Protein AF-W9HM83-F1 (afdb_monomer_lite)

Secondary structure (DSSP, 8-state):
----BSEEEEEEE-S-EEE-SS-SPPPPHHHHHTTTS--TT--TTEEES-EEEEEE-BTTB--BPP---SS-EEEE--SS-EEEEEE-TTS-EEEEEESS-GGGT-BSEEEE-TT-

Foldseek 3Di:
DQKDWFDKDWDDFAPDKDFAPDPQDDDPPVVQVSVVHDDPPDHSGMGTPDIDMDTGADPVGNDIDDDFAQAKDKDADPDDKDKDWDQAPVRDIDIAMADDPVVVPHHRMDIDGGRD

Radius of gyration: 15.54 Å; chains: 1; bounding box: 41×29×33 Å

Sequence (116 aa):
MAMKGGYFKETDVSVTSVSSPYPPETLSEETLCLTDGLRSDLGPLFRRLSTTIYYYLTPNRPQCYFHRTRSRIIHSLHLGRGRYVLISPDGYVETYVVGRNLEMGERLQWVIEGGV

Organism: NCBI:txid660029

InterPro domains:
  IPR009327 Cupin domain of unknown function DUF985 [PF06172] (3-116)
  IPR011051 RmlC-like cupin domain superfamily [SSF51182] (4-116)
  IPR014710 RmlC-like jelly roll fold [G3DSA:2.60.120.10] (2-116)
  IPR039935 Uncharacterized protein YML079W-like [PTHR33387] (4-116)

pLDDT: mean 88.7, std 12.03, range [51.84, 98.5]

Structure (mmCIF, N/CA/C/O backbone):
data_AF-W9HM83-F1
#
_entry.id   AF-W9HM83-F1
#
loop_
_atom_site.group_PDB
_atom_site.id
_atom_site.type_symbol
_atom_site.label_atom_id
_atom_site.label_alt_id
_atom_site.label_comp_id
_atom_site.label_asym_id
_atom_site.label_entity_id
_atom_site.label_seq_id
_atom_site.pdbx_PDB_ins_code
_atom_site.Cartn_x
_atom_site.Cartn_y
_atom_site.Cartn_z
_atom_site.occupancy
_atom_site.B_iso_or_equiv
_atom_site.auth_seq_id
_atom_site.auth_comp_id
_atom_site.auth_asym_id
_atom_site.auth_atom_id
_atom_site.pdbx_PDB_model_num
ATOM 1 N N . MET A 1 1 ? 7.734 -6.048 -3.941 1.00 51.84 1 MET A N 1
ATOM 2 C CA . MET A 1 1 ? 7.239 -5.378 -2.718 1.00 51.84 1 MET A CA 1
ATOM 3 C C . MET A 1 1 ? 7.359 -6.382 -1.585 1.00 51.84 1 MET A C 1
ATOM 5 O O . MET A 1 1 ? 6.855 -7.483 -1.751 1.00 51.84 1 MET A O 1
ATOM 9 N N . ALA A 1 2 ? 8.074 -6.062 -0.506 1.00 54.44 2 ALA A N 1
ATOM 10 C CA . ALA A 1 2 ? 8.163 -6.942 0.659 1.00 54.44 2 ALA A CA 1
ATOM 11 C C . ALA A 1 2 ? 7.006 -6.599 1.605 1.00 54.44 2 ALA A C 1
ATOM 13 O O . ALA A 1 2 ? 7.008 -5.518 2.189 1.00 54.44 2 ALA A O 1
ATOM 14 N N . MET A 1 3 ? 6.012 -7.475 1.734 1.00 64.50 3 MET A N 1
ATOM 15 C CA . MET A 1 3 ? 4.971 -7.338 2.757 1.00 64.50 3 MET A CA 1
ATOM 16 C C . MET A 1 3 ? 5.184 -8.411 3.811 1.00 64.50 3 MET A C 1
ATOM 18 O O . MET A 1 3 ? 5.268 -9.594 3.491 1.00 64.50 3 MET A O 1
ATOM 22 N N . LYS A 1 4 ? 5.265 -7.994 5.073 1.00 71.25 4 LYS A N 1
ATOM 23 C CA . LYS A 1 4 ? 5.356 -8.906 6.212 1.00 71.25 4 LYS A CA 1
ATOM 24 C C . LYS A 1 4 ? 4.023 -8.919 6.942 1.00 71.25 4 LYS A C 1
ATOM 26 O O . LYS A 1 4 ? 3.603 -7.893 7.471 1.00 71.25 4 LYS A O 1
ATOM 31 N N . GLY A 1 5 ? 3.399 -10.088 7.013 1.00 83.06 5 GLY A N 1
ATOM 32 C CA . GLY A 1 5 ? 2.077 -10.261 7.614 1.00 83.06 5 GLY A CA 1
ATOM 33 C C . GLY A 1 5 ? 0.953 -10.295 6.578 1.00 83.06 5 GLY A C 1
ATOM 34 O O . GLY A 1 5 ? 1.156 -9.997 5.403 1.00 83.06 5 GLY A O 1
ATOM 35 N N . GLY A 1 6 ? -0.226 -10.731 7.020 1.00 91.25 6 GLY A N 1
ATOM 36 C CA . GLY A 1 6 ? -1.375 -10.958 6.143 1.00 91.25 6 GLY A CA 1
ATOM 37 C C . GLY A 1 6 ? -1.174 -12.055 5.091 1.00 91.25 6 GLY A C 1
ATOM 38 O O . GLY A 1 6 ? -0.341 -12.957 5.230 1.00 91.25 6 GLY A O 1
ATOM 39 N N . TYR A 1 7 ? -1.995 -11.967 4.049 1.00 93.00 7 TYR A N 1
ATOM 40 C CA . TYR A 1 7 ? -1.921 -12.734 2.811 1.00 93.00 7 TYR A CA 1
ATOM 41 C C . TYR A 1 7 ? -1.905 -11.757 1.640 1.00 93.00 7 TYR A C 1
ATOM 43 O O . TYR A 1 7 ? -2.580 -10.727 1.685 1.00 93.00 7 TYR A O 1
ATOM 51 N N . PHE A 1 8 ? -1.178 -12.081 0.576 1.00 94.00 8 PHE A N 1
ATOM 52 C CA . PHE A 1 8 ? -1.168 -11.258 -0.625 1.00 94.00 8 PHE A CA 1
ATOM 53 C C . PHE A 1 8 ? -1.022 -12.100 -1.885 1.00 94.00 8 PHE A C 1
ATOM 55 O O . PHE A 1 8 ? -0.582 -13.248 -1.832 1.00 94.00 8 PHE A O 1
ATOM 62 N N . LYS A 1 9 ? -1.392 -11.514 -3.022 1.00 94.25 9 LYS A N 1
ATOM 63 C CA . LYS A 1 9 ? -1.173 -12.098 -4.344 1.00 94.25 9 LYS A CA 1
ATOM 64 C C . LYS A 1 9 ? -0.954 -10.991 -5.366 1.00 94.25 9 LYS A C 1
ATOM 66 O O . LYS A 1 9 ? -1.793 -10.103 -5.468 1.00 94.25 9 LYS A O 1
ATOM 71 N N . GLU A 1 10 ? 0.139 -11.062 -6.119 1.00 94.25 10 GLU A N 1
ATOM 72 C CA . GLU A 1 10 ? 0.352 -10.234 -7.313 1.00 94.25 10 GLU A CA 1
ATOM 73 C C . GLU A 1 10 ? -0.660 -10.626 -8.391 1.00 94.25 10 GLU A C 1
ATOM 75 O O . GLU A 1 10 ? -0.833 -11.808 -8.699 1.00 94.25 10 GLU A O 1
ATOM 80 N N . THR A 1 11 ? -1.386 -9.635 -8.898 1.00 96.62 11 THR A N 1
ATOM 81 C CA . THR A 1 11 ? -2.453 -9.818 -9.888 1.00 96.62 11 THR A CA 1
ATOM 82 C C . THR A 1 11 ? -2.084 -9.251 -11.247 1.00 96.62 11 THR A C 1
ATOM 84 O O . THR A 1 11 ? -2.583 -9.749 -12.250 1.00 96.62 11 THR A O 1
ATOM 87 N N . ASP A 1 12 ? -1.217 -8.240 -11.278 1.00 96.62 12 ASP A N 1
ATOM 88 C CA . ASP A 1 12 ? -0.729 -7.625 -12.505 1.00 96.62 12 ASP A CA 1
ATOM 89 C C . ASP A 1 12 ? 0.694 -7.089 -12.324 1.00 96.62 12 ASP A C 1
ATOM 91 O O . ASP A 1 12 ? 1.047 -6.536 -11.276 1.00 96.62 12 ASP A O 1
ATOM 95 N N . VAL A 1 13 ? 1.485 -7.221 -13.385 1.00 94.31 13 VAL A N 1
ATOM 96 C CA . VAL A 1 13 ? 2.781 -6.571 -13.552 1.00 94.31 13 VAL A CA 1
ATOM 97 C C . VAL A 1 13 ? 2.799 -5.975 -14.944 1.00 94.31 13 VAL A C 1
ATOM 99 O O . VAL A 1 13 ? 2.721 -6.705 -15.933 1.00 94.31 13 VAL A O 1
ATOM 102 N N . SER A 1 14 ? 2.960 -4.657 -15.029 1.00 95.12 14 SER A N 1
ATOM 103 C CA . SER A 1 14 ? 3.023 -3.990 -16.322 1.00 95.12 14 SER A CA 1
ATOM 104 C C . SER A 1 14 ? 4.165 -4.553 -17.165 1.00 95.12 14 SER A C 1
ATOM 106 O O . SER A 1 14 ? 5.306 -4.656 -16.709 1.00 95.12 14 SER A O 1
ATOM 108 N N . VAL A 1 15 ? 3.879 -4.866 -18.429 1.00 93.94 15 VAL A N 1
ATOM 109 C CA . VAL A 1 15 ? 4.913 -5.255 -19.398 1.00 93.94 15 VAL A CA 1
ATOM 110 C C . VAL A 1 15 ? 5.851 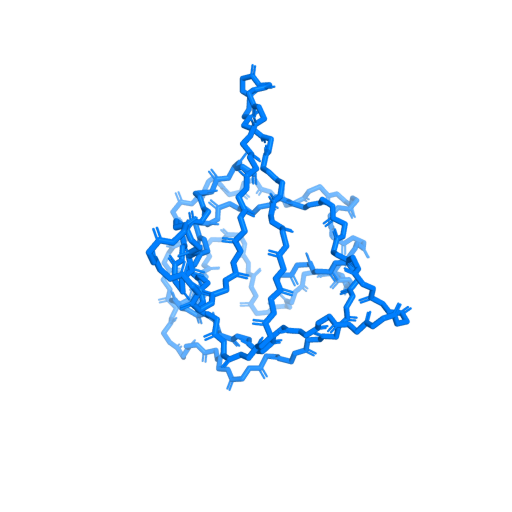-4.090 -19.727 1.00 93.94 15 VAL A C 1
ATOM 112 O O . VAL A 1 15 ? 7.005 -4.318 -20.090 1.00 93.94 15 VAL A O 1
ATOM 115 N N . THR A 1 16 ? 5.393 -2.849 -19.537 1.00 94.69 16 THR A N 1
ATOM 116 C CA . THR A 1 16 ? 6.181 -1.638 -19.766 1.00 94.69 16 THR A CA 1
ATOM 117 C C . THR A 1 16 ? 7.241 -1.480 -18.684 1.00 94.69 16 THR A C 1
ATOM 119 O O . THR A 1 16 ? 6.942 -1.443 -17.487 1.00 94.69 16 THR A O 1
ATOM 122 N N . SER A 1 17 ? 8.491 -1.344 -19.120 1.00 91.44 17 SER A N 1
ATOM 123 C CA . SER A 1 17 ? 9.619 -0.986 -18.266 1.00 91.44 17 SER A CA 1
ATOM 124 C C . SER A 1 17 ? 9.955 0.490 -18.443 1.00 91.44 17 SER A C 1
ATOM 126 O O . SER A 1 17 ? 9.957 1.002 -19.561 1.00 91.44 17 SER A O 1
ATOM 128 N N . VAL A 1 18 ? 10.251 1.167 -17.340 1.00 92.44 18 VAL A N 1
ATOM 129 C CA . VAL A 1 18 ? 10.667 2.570 -17.296 1.00 92.44 18 VAL A CA 1
ATOM 130 C C . VAL A 1 18 ? 12.000 2.692 -16.573 1.00 92.44 18 VAL A C 1
ATOM 132 O O . VAL A 1 18 ? 12.335 1.864 -15.720 1.00 92.44 18 VAL A O 1
ATOM 135 N N . SER A 1 19 ? 12.763 3.735 -16.892 1.00 92.00 19 SER A N 1
ATOM 136 C CA . SER A 1 19 ? 13.951 4.089 -16.115 1.00 92.00 19 SER A CA 1
ATOM 137 C C . SER A 1 19 ? 13.558 4.347 -14.660 1.00 92.00 19 SER A C 1
ATOM 139 O O . SER A 1 19 ? 12.564 5.022 -14.384 1.00 92.00 19 SER A O 1
ATOM 141 N N . SER A 1 20 ? 14.321 3.793 -13.721 1.00 89.62 20 SER A N 1
ATOM 142 C CA . SER A 1 20 ? 14.091 4.003 -12.293 1.00 89.62 20 SER A CA 1
ATOM 143 C C . SER A 1 20 ? 14.289 5.488 -11.961 1.00 89.62 20 SER A C 1
ATOM 145 O O . SER A 1 20 ? 15.366 6.016 -12.231 1.00 89.62 20 SER A O 1
ATOM 147 N N . PRO A 1 21 ? 13.309 6.160 -11.328 1.00 89.50 21 PRO A N 1
ATOM 148 C CA . PRO A 1 21 ? 13.466 7.549 -10.894 1.00 89.50 21 PRO A CA 1
ATOM 149 C C . PRO A 1 21 ? 14.287 7.683 -9.598 1.00 89.50 21 PRO A C 1
ATOM 151 O O . PRO A 1 21 ? 14.508 8.791 -9.121 1.00 89.50 21 PRO A O 1
ATOM 154 N N . TYR A 1 22 ? 14.707 6.568 -8.992 1.00 86.69 22 TYR A N 1
ATOM 155 C CA . TYR A 1 22 ? 15.454 6.545 -7.731 1.00 86.69 22 TYR A CA 1
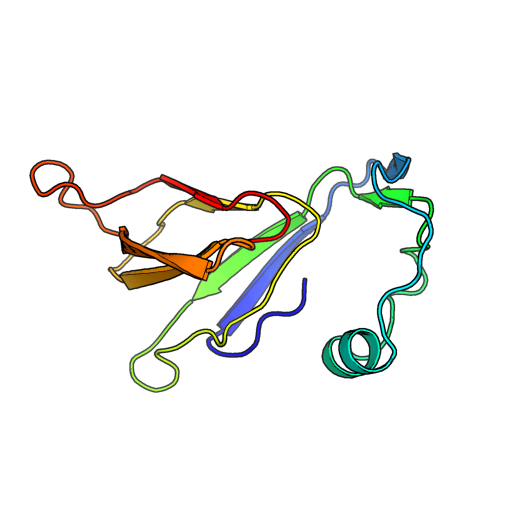ATOM 156 C C . TYR A 1 22 ? 16.956 6.374 -7.963 1.00 86.69 22 TYR A C 1
ATOM 158 O O . TYR A 1 22 ? 17.326 5.754 -8.964 1.00 86.69 22 TYR A O 1
ATOM 166 N N . PRO A 1 23 ? 17.805 6.798 -7.003 1.00 84.25 23 PRO A N 1
ATOM 167 C CA . PRO A 1 23 ? 19.238 6.541 -7.048 1.00 84.25 23 PRO A CA 1
ATOM 168 C C . PRO A 1 23 ? 19.550 5.060 -7.318 1.00 84.25 23 PRO A C 1
ATOM 170 O O . PRO A 1 23 ? 18.829 4.181 -6.817 1.00 84.25 23 PRO A O 1
ATOM 173 N N . PRO A 1 24 ? 20.628 4.768 -8.070 1.00 76.62 24 PRO A N 1
ATOM 174 C CA . PRO A 1 24 ? 21.024 3.404 -8.423 1.00 76.62 24 PRO A CA 1
ATOM 175 C C . PRO A 1 24 ? 21.534 2.595 -7.221 1.00 76.62 24 PRO A C 1
ATOM 177 O O . PRO A 1 24 ? 21.859 1.421 -7.374 1.00 76.62 24 PRO A O 1
ATOM 180 N N . GLU A 1 25 ? 21.583 3.208 -6.036 1.00 74.56 25 GLU A N 1
ATOM 181 C CA . GLU A 1 25 ? 21.865 2.558 -4.763 1.00 74.56 25 GLU A CA 1
ATOM 182 C C . GLU A 1 25 ? 21.035 1.285 -4.613 1.00 74.56 25 GLU A C 1
ATOM 184 O O . GLU A 1 25 ? 19.791 1.301 -4.649 1.00 74.56 25 GLU A O 1
ATOM 189 N N . THR A 1 26 ? 21.751 0.181 -4.434 1.00 67.81 26 THR A N 1
ATOM 190 C CA . THR A 1 26 ? 21.176 -1.130 -4.181 1.00 67.81 26 THR A CA 1
ATOM 191 C C . THR A 1 26 ? 20.389 -1.120 -2.874 1.00 67.81 26 THR A C 1
ATOM 193 O O . THR A 1 26 ? 20.597 -0.295 -1.982 1.00 67.81 26 THR A O 1
ATOM 196 N N . LEU A 1 27 ? 19.418 -2.024 -2.774 1.00 70.06 27 LEU A N 1
ATOM 197 C CA . LEU A 1 27 ? 18.754 -2.280 -1.500 1.00 70.06 27 LEU A CA 1
ATOM 198 C C . LEU A 1 27 ? 19.785 -2.835 -0.506 1.00 70.06 27 LEU A C 1
ATOM 200 O O . LEU A 1 27 ? 20.727 -3.510 -0.925 1.00 70.06 27 LEU A O 1
ATOM 204 N N . SER A 1 28 ? 19.608 -2.561 0.791 1.00 72.50 28 SER A N 1
ATOM 205 C CA . SER A 1 28 ? 20.465 -3.161 1.820 1.00 72.50 28 SER A CA 1
ATOM 206 C C . SER A 1 28 ? 20.382 -4.688 1.756 1.00 72.50 28 SER A C 1
ATOM 208 O O . SER A 1 28 ? 19.347 -5.236 1.362 1.00 72.50 28 SER A O 1
ATOM 210 N N . GLU A 1 29 ? 21.441 -5.385 2.172 1.00 72.81 29 GLU A N 1
ATOM 211 C CA . GLU A 1 29 ? 21.447 -6.856 2.235 1.00 72.81 29 GLU A CA 1
ATOM 212 C C . GLU A 1 29 ? 20.282 -7.396 3.068 1.00 72.81 29 GLU A C 1
ATOM 214 O O . GLU A 1 29 ? 19.629 -8.363 2.683 1.00 72.81 29 GLU A O 1
ATOM 219 N N . GLU A 1 30 ? 19.945 -6.707 4.158 1.00 71.25 30 GLU A N 1
ATOM 220 C CA . GLU A 1 30 ? 18.781 -7.015 4.988 1.00 71.25 30 GLU A CA 1
ATOM 221 C C . GLU A 1 30 ? 17.494 -6.965 4.166 1.00 71.25 30 GLU A C 1
ATOM 223 O O . GLU A 1 30 ? 16.687 -7.884 4.223 1.00 71.25 30 GLU A O 1
ATOM 228 N N . THR A 1 31 ? 17.309 -5.927 3.347 1.00 69.06 31 THR A N 1
ATOM 229 C CA . THR A 1 31 ? 16.118 -5.801 2.499 1.00 69.06 31 THR A CA 1
ATOM 230 C C . THR A 1 31 ? 16.063 -6.908 1.447 1.00 69.06 31 THR A C 1
ATOM 232 O O . THR A 1 31 ? 14.988 -7.448 1.201 1.00 69.06 31 THR A O 1
ATOM 235 N N . LEU A 1 32 ? 17.206 -7.262 0.851 1.00 71.12 32 LEU A N 1
ATOM 236 C CA . LEU A 1 32 ? 17.302 -8.338 -0.139 1.00 71.12 32 LEU A CA 1
ATOM 237 C C . LEU A 1 32 ? 16.980 -9.705 0.473 1.00 71.12 32 LEU A C 1
ATOM 239 O O . LEU A 1 32 ? 16.273 -10.500 -0.140 1.00 71.12 32 LEU A O 1
ATOM 243 N N . CYS A 1 33 ? 17.443 -9.962 1.696 1.00 69.00 33 CYS A N 1
ATOM 244 C CA . CYS A 1 33 ? 17.137 -11.184 2.438 1.00 69.00 33 CYS A CA 1
ATOM 245 C C . CYS A 1 33 ? 15.629 -11.312 2.721 1.00 69.00 33 CYS A C 1
ATOM 247 O O . CYS A 1 33 ? 15.062 -12.395 2.639 1.00 69.00 33 CYS A O 1
ATOM 249 N N . LEU A 1 34 ? 14.945 -10.191 2.975 1.00 66.38 34 LEU A N 1
ATOM 250 C CA . LEU A 1 34 ? 13.498 -10.170 3.216 1.00 66.38 34 LEU A CA 1
ATOM 251 C C . LEU A 1 34 ? 12.638 -10.365 1.960 1.00 66.38 34 LEU A C 1
ATOM 253 O O . LEU A 1 34 ? 11.424 -10.527 2.094 1.00 66.38 34 LEU A O 1
ATOM 257 N N . THR A 1 35 ? 13.228 -10.305 0.766 1.00 63.50 35 THR A N 1
ATOM 258 C CA . THR A 1 35 ? 12.521 -10.488 -0.511 1.00 63.50 35 THR A CA 1
ATOM 259 C C . THR A 1 35 ? 12.900 -11.772 -1.239 1.00 63.50 35 THR A C 1
ATOM 261 O O . THR A 1 35 ? 12.547 -11.897 -2.408 1.00 63.50 35 THR A O 1
ATOM 264 N N . ASP A 1 36 ? 13.614 -12.695 -0.582 1.00 64.38 36 ASP A N 1
ATOM 265 C CA . ASP A 1 36 ? 14.223 -13.873 -1.218 1.00 64.38 36 ASP A CA 1
ATOM 266 C C . ASP A 1 36 ? 15.118 -13.488 -2.415 1.00 64.38 36 ASP A C 1
ATOM 268 O O . ASP A 1 36 ? 15.146 -14.138 -3.460 1.00 64.38 36 ASP A O 1
ATOM 272 N N . GLY A 1 37 ? 15.860 -12.387 -2.256 1.00 64.38 37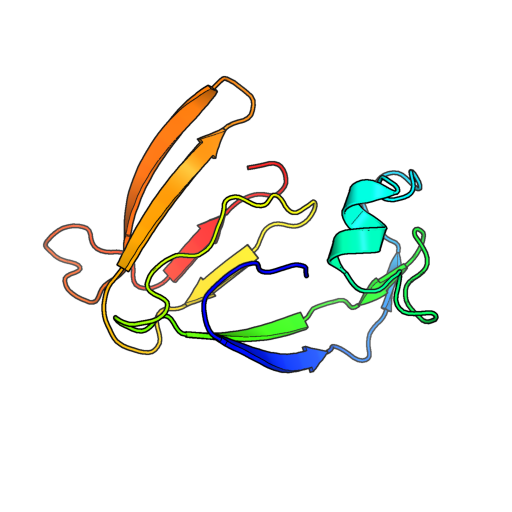 GLY A N 1
ATOM 273 C CA . GLY A 1 37 ? 16.722 -11.805 -3.279 1.00 64.38 37 GLY A CA 1
ATOM 274 C C . GLY A 1 37 ? 16.020 -10.785 -4.178 1.00 64.38 37 GLY A C 1
ATOM 275 O O . GLY A 1 37 ? 14.837 -10.467 -4.037 1.00 64.38 37 GLY A O 1
ATOM 276 N N . LEU A 1 38 ? 16.790 -10.207 -5.102 1.00 65.12 38 L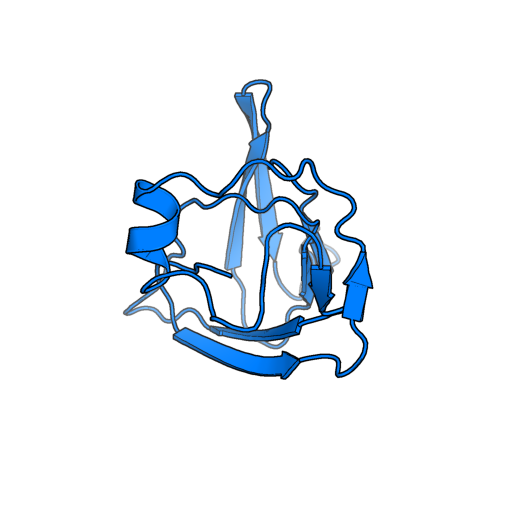EU A N 1
ATOM 277 C CA . LEU A 1 38 ? 16.255 -9.354 -6.160 1.00 65.12 38 LEU A CA 1
ATO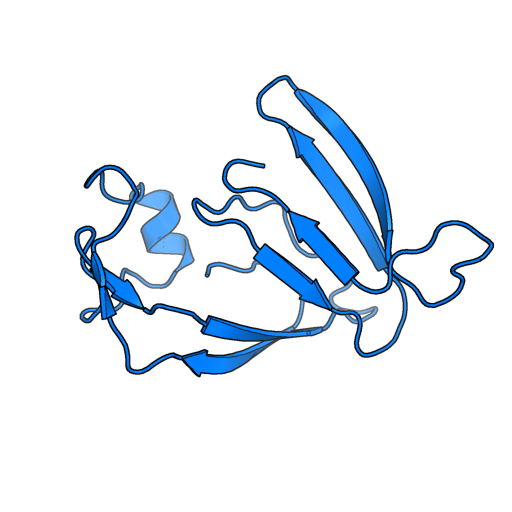M 278 C C . LEU A 1 38 ? 15.753 -10.259 -7.288 1.00 65.12 38 LEU A C 1
ATOM 280 O O . LEU A 1 38 ? 16.469 -11.173 -7.702 1.00 65.12 38 LEU A O 1
ATOM 284 N N . ARG A 1 39 ? 14.557 -9.998 -7.832 1.00 65.50 39 ARG A N 1
ATOM 285 C CA . ARG A 1 39 ? 14.159 -10.662 -9.080 1.00 65.50 39 ARG A CA 1
ATOM 286 C C . ARG A 1 39 ? 15.209 -10.339 -10.142 1.00 65.50 39 ARG A C 1
ATOM 288 O O . ARG A 1 39 ? 15.565 -9.173 -10.318 1.00 65.50 39 ARG A O 1
ATOM 295 N N . SER A 1 40 ? 15.692 -11.361 -10.841 1.00 62.28 40 SER A N 1
ATOM 296 C CA . SER A 1 40 ? 16.763 -11.229 -11.837 1.00 62.28 40 SER A CA 1
ATOM 297 C C . SER A 1 40 ? 16.417 -10.258 -12.972 1.00 62.28 40 SER A C 1
ATOM 299 O O . SER A 1 40 ? 17.318 -9.697 -13.588 1.00 62.28 40 SER A O 1
ATOM 301 N N . ASP A 1 41 ? 15.125 -10.013 -13.218 1.00 63.16 41 ASP A N 1
ATOM 302 C CA . ASP A 1 41 ? 14.619 -9.075 -14.222 1.00 63.16 41 ASP A CA 1
ATOM 303 C C . ASP A 1 41 ? 14.486 -7.619 -13.733 1.00 63.16 41 ASP A C 1
ATOM 305 O O . ASP A 1 41 ? 14.090 -6.750 -14.509 1.00 63.16 41 ASP A O 1
ATOM 309 N N . LEU A 1 42 ? 14.811 -7.325 -12.469 1.00 65.25 42 LEU A N 1
ATOM 310 C CA . LEU A 1 42 ? 14.625 -6.009 -11.851 1.00 65.25 42 LEU A CA 1
ATOM 311 C C . LEU A 1 42 ? 15.951 -5.441 -11.339 1.00 65.25 42 LEU A C 1
ATOM 313 O O . LEU A 1 42 ? 16.204 -5.411 -10.139 1.00 65.25 42 LEU A O 1
ATOM 317 N N . GLY A 1 43 ? 16.798 -4.957 -12.249 1.00 67.56 43 GLY A N 1
ATOM 318 C CA . GLY A 1 43 ? 17.998 -4.195 -11.884 1.00 67.56 43 GLY A CA 1
ATOM 319 C C . GLY A 1 43 ? 17.671 -2.818 -11.273 1.00 67.56 43 GLY A C 1
ATOM 320 O O . GLY A 1 43 ? 16.570 -2.303 -11.457 1.00 67.56 43 GLY A O 1
ATOM 321 N N . PRO A 1 44 ? 18.619 -2.155 -10.582 1.00 77.19 44 PRO A N 1
ATOM 322 C CA . PRO A 1 44 ? 18.373 -0.858 -9.935 1.00 77.19 44 PRO A CA 1
ATOM 323 C C . PRO A 1 44 ? 18.034 0.271 -10.925 1.00 77.19 44 PRO A C 1
ATOM 325 O O . PRO A 1 44 ? 17.449 1.279 -10.529 1.00 77.19 44 PRO A O 1
ATOM 328 N N . LEU A 1 45 ? 18.378 0.092 -12.204 1.00 84.19 45 LEU A N 1
ATOM 329 C CA . LEU A 1 45 ? 18.230 1.086 -13.268 1.00 84.19 45 LEU A CA 1
ATOM 330 C C . LEU A 1 45 ? 16.841 1.108 -13.914 1.00 84.19 45 LEU A C 1
ATOM 332 O O . LEU A 1 45 ? 16.462 2.130 -14.478 1.00 84.19 45 LEU A O 1
ATOM 336 N N . PHE A 1 46 ? 16.074 0.020 -13.827 1.00 86.38 46 PHE A N 1
ATOM 337 C CA . PHE A 1 46 ? 14.780 -0.106 -14.498 1.00 86.38 46 PHE A CA 1
ATOM 338 C C . PHE A 1 46 ? 13.721 -0.664 -13.559 1.00 86.38 46 PHE A C 1
ATOM 340 O O . PHE A 1 46 ? 14.007 -1.464 -12.670 1.00 86.38 46 PHE A O 1
ATOM 347 N N . ARG A 1 47 ? 12.471 -0.247 -13.754 1.00 88.12 47 ARG A N 1
ATOM 348 C CA . ARG A 1 47 ? 11.322 -0.767 -13.008 1.00 88.12 47 ARG A CA 1
ATOM 349 C C . ARG A 1 47 ? 10.143 -0.980 -13.932 1.00 88.12 47 ARG A C 1
ATOM 351 O O . ARG A 1 47 ? 9.998 -0.305 -14.945 1.00 88.12 47 ARG A O 1
ATOM 358 N N . ARG A 1 48 ? 9.266 -1.897 -13.540 1.00 91.81 48 ARG A N 1
ATOM 359 C CA . ARG A 1 48 ? 7.945 -2.022 -14.158 1.00 91.81 48 ARG A CA 1
ATOM 360 C C . ARG A 1 48 ? 7.150 -0.751 -13.883 1.00 91.81 48 ARG A C 1
ATOM 362 O O . ARG A 1 48 ? 7.246 -0.201 -12.786 1.00 91.81 48 ARG A O 1
ATOM 369 N N . LEU A 1 49 ? 6.378 -0.306 -14.872 1.00 93.94 49 LEU A N 1
ATOM 370 C CA . LEU A 1 49 ? 5.565 0.907 -14.769 1.00 93.94 49 LEU A CA 1
ATOM 371 C C . LEU A 1 49 ? 4.571 0.827 -13.599 1.00 93.94 49 LEU A C 1
ATOM 373 O O . LEU A 1 49 ? 4.371 1.806 -12.885 1.00 93.94 49 LEU A O 1
ATOM 377 N N . SER A 1 50 ? 3.980 -0.348 -13.383 1.00 95.50 50 SER A N 1
ATOM 378 C CA . SER A 1 50 ? 3.074 -0.619 -12.269 1.00 95.50 50 SER A CA 1
ATOM 379 C C . SER A 1 50 ? 3.098 -2.092 -11.874 1.00 95.50 50 SER A C 1
ATOM 381 O O . SER A 1 50 ? 3.421 -2.969 -12.678 1.00 95.50 50 SER A O 1
ATOM 383 N N . THR A 1 51 ? 2.715 -2.351 -10.627 1.00 95.12 51 THR A N 1
ATOM 384 C CA . THR A 1 51 ? 2.385 -3.682 -10.110 1.00 95.12 51 THR A CA 1
ATOM 385 C C . THR A 1 51 ? 1.125 -3.565 -9.275 1.00 95.12 51 THR A C 1
ATOM 387 O O . THR A 1 51 ? 0.997 -2.607 -8.508 1.00 95.12 51 THR A O 1
ATOM 390 N N . THR A 1 52 ? 0.236 -4.545 -9.374 1.00 97.44 52 THR A N 1
ATOM 391 C CA . THR A 1 52 ? -0.999 -4.596 -8.590 1.00 97.44 52 THR A CA 1
ATOM 392 C C . THR A 1 52 ? -1.055 -5.887 -7.792 1.00 97.44 52 THR A C 1
ATOM 394 O O . THR A 1 52 ? -0.618 -6.945 -8.247 1.00 97.44 52 THR A O 1
ATOM 397 N N . ILE A 1 53 ? -1.591 -5.793 -6.580 1.00 96.94 53 ILE A N 1
ATOM 398 C CA . ILE A 1 53 ? -1.757 -6.920 -5.670 1.00 96.94 53 ILE A CA 1
ATOM 399 C C . ILE A 1 53 ? -3.171 -6.924 -5.088 1.00 96.94 53 ILE A C 1
ATOM 401 O O . ILE A 1 53 ? -3.796 -5.875 -4.935 1.00 96.94 53 ILE A O 1
ATOM 405 N N . TYR A 1 54 ? -3.615 -8.096 -4.647 1.00 97.38 54 TYR A N 1
ATOM 406 C CA . TYR A 1 54 ? -4.534 -8.187 -3.519 1.00 97.38 54 TYR A CA 1
ATOM 407 C C . TYR A 1 54 ? -3.749 -8.306 -2.219 1.00 97.38 54 TYR A C 1
ATOM 409 O O . TYR A 1 54 ? -2.759 -9.035 -2.155 1.00 97.38 54 TYR A O 1
ATOM 417 N N . TYR A 1 55 ? -4.236 -7.635 -1.179 1.00 96.31 55 TYR A N 1
ATOM 418 C CA . TYR A 1 55 ? -3.741 -7.757 0.186 1.00 96.31 55 TYR A CA 1
ATOM 419 C C . TYR A 1 55 ? -4.909 -8.005 1.141 1.00 96.31 55 TYR A C 1
ATOM 421 O O . TYR A 1 55 ? -5.951 -7.356 1.032 1.00 96.31 55 TYR A O 1
ATOM 429 N N . TYR A 1 56 ? -4.748 -8.955 2.060 1.00 95.56 56 TYR A N 1
ATOM 430 C CA . TYR A 1 56 ? -5.821 -9.417 2.931 1.00 95.56 56 TYR A CA 1
ATOM 431 C C . TYR A 1 56 ? -5.326 -9.712 4.349 1.00 95.56 56 TYR A C 1
ATOM 433 O O . TYR A 1 56 ? -4.378 -10.471 4.560 1.00 95.56 56 TYR A O 1
ATOM 441 N N . LEU A 1 57 ? -6.011 -9.125 5.331 1.00 96.50 57 LEU A N 1
ATOM 442 C CA . LEU A 1 57 ? -5.792 -9.348 6.757 1.00 96.50 57 LEU A CA 1
ATOM 443 C C . LEU A 1 57 ? -6.942 -10.177 7.332 1.00 96.50 57 LEU A C 1
ATOM 445 O O . LEU A 1 57 ? -8.102 -9.998 6.964 1.00 96.50 57 LEU A O 1
ATOM 449 N N . THR A 1 58 ? -6.616 -11.069 8.264 1.00 95.75 58 THR A N 1
ATOM 450 C CA . THR A 1 58 ? -7.581 -11.951 8.947 1.00 95.75 58 THR A CA 1
ATOM 451 C C . THR A 1 58 ? -7.393 -11.847 10.454 1.00 95.75 58 THR A C 1
ATOM 453 O O . THR A 1 58 ? -6.310 -11.461 10.877 1.00 95.75 58 THR A O 1
ATOM 456 N N . PRO A 1 59 ? -8.353 -12.266 11.293 1.00 95.44 59 PRO A N 1
ATOM 457 C CA . PRO A 1 59 ? -8.130 -12.335 12.740 1.00 95.44 59 PRO A CA 1
ATOM 458 C C . PRO A 1 59 ? -6.872 -13.131 13.143 1.00 95.44 59 PRO A C 1
ATOM 460 O O . PRO A 1 59 ? -6.187 -12.749 14.084 1.00 95.44 59 PRO A O 1
ATOM 463 N N . ASN A 1 60 ? -6.511 -14.178 12.387 1.00 94.94 60 ASN A N 1
ATOM 464 C CA . ASN A 1 60 ? -5.321 -15.004 12.649 1.00 94.94 60 ASN A CA 1
ATOM 465 C C . ASN A 1 60 ? -4.014 -14.359 12.154 1.00 94.94 60 ASN A C 1
ATOM 467 O O . ASN A 1 60 ? -2.930 -14.730 12.596 1.00 94.94 60 ASN A O 1
ATOM 471 N N . ARG A 1 61 ? -4.102 -13.418 11.208 1.00 93.88 61 ARG A N 1
ATOM 472 C CA . ARG A 1 61 ? -2.983 -12.608 10.701 1.00 93.88 61 ARG A CA 1
ATOM 473 C C . ARG A 1 61 ? -3.451 -11.158 10.551 1.00 93.88 61 ARG A C 1
ATOM 475 O O . ARG A 1 61 ? -3.669 -10.709 9.421 1.00 93.88 61 ARG A O 1
ATOM 482 N N . PRO A 1 62 ? -3.678 -10.448 11.671 1.00 95.06 62 PRO A N 1
ATOM 483 C CA . PRO A 1 62 ? -4.426 -9.191 11.667 1.00 95.06 62 PRO A CA 1
ATOM 484 C C . PRO A 1 62 ? -3.551 -7.978 11.361 1.00 95.06 62 PRO A C 1
ATOM 486 O O . PRO A 1 62 ? -4.063 -6.869 11.239 1.00 95.06 62 PRO A O 1
ATOM 489 N N . GLN A 1 63 ? -2.236 -8.176 11.254 1.00 93.50 63 GLN A N 1
ATOM 490 C CA . GLN A 1 63 ? -1.262 -7.102 11.201 1.00 93.50 63 GLN A CA 1
ATOM 491 C C . GLN A 1 63 ? -0.328 -7.249 10.000 1.00 93.50 63 GLN A C 1
ATOM 493 O O . GLN A 1 63 ? 0.158 -8.340 9.696 1.00 93.50 63 GLN A O 1
ATOM 498 N N . CYS A 1 64 ? -0.067 -6.113 9.354 1.00 90.88 64 CYS A N 1
ATOM 499 C CA . CYS A 1 64 ? 1.108 -5.898 8.522 1.00 90.88 64 CYS A CA 1
ATOM 500 C C . CYS A 1 64 ? 2.187 -5.244 9.390 1.00 90.88 64 CYS A C 1
ATOM 502 O O . CYS A 1 64 ? 1.891 -4.276 10.094 1.00 90.88 64 CYS A O 1
ATOM 504 N N . TYR A 1 65 ? 3.415 -5.749 9.361 1.00 90.50 65 TYR A N 1
ATOM 505 C CA . TYR A 1 65 ? 4.526 -5.078 10.032 1.00 90.50 65 TYR A CA 1
ATOM 506 C C . TYR A 1 65 ? 4.936 -3.824 9.260 1.00 90.50 65 TYR A C 1
ATOM 508 O O . TYR A 1 65 ? 4.748 -3.735 8.040 1.00 90.50 65 TYR A O 1
ATOM 516 N N . PHE A 1 66 ? 5.530 -2.868 9.975 1.00 91.56 66 PHE A N 1
ATOM 517 C CA . PHE A 1 66 ? 6.079 -1.672 9.352 1.00 91.56 66 PHE A CA 1
ATOM 518 C C . PHE A 1 66 ? 7.086 -2.037 8.264 1.00 91.56 66 PHE A C 1
ATOM 520 O O . PHE A 1 66 ? 7.945 -2.906 8.431 1.00 91.56 66 PHE A O 1
ATOM 527 N N . HIS A 1 67 ? 6.942 -1.361 7.137 1.00 87.94 67 HIS A N 1
ATOM 528 C CA . HIS A 1 67 ? 7.808 -1.453 5.981 1.00 87.94 67 HIS A CA 1
ATOM 529 C C . HIS A 1 67 ? 7.734 -0.121 5.244 1.00 87.94 67 HIS A C 1
ATOM 531 O O . HIS A 1 67 ? 6.761 0.613 5.386 1.00 87.94 67 HIS A O 1
ATOM 537 N N . ARG A 1 68 ? 8.762 0.164 4.451 1.00 88.12 68 ARG A N 1
ATOM 538 C CA . ARG A 1 68 ? 8.897 1.413 3.706 1.00 88.12 68 ARG A CA 1
ATOM 539 C C . ARG A 1 68 ? 9.154 1.108 2.242 1.00 88.12 68 ARG A C 1
ATOM 541 O O . ARG A 1 68 ? 9.924 0.199 1.923 1.00 88.12 68 ARG A O 1
ATOM 548 N N . THR A 1 69 ? 8.562 1.887 1.346 1.00 88.00 69 THR A N 1
ATOM 549 C CA . THR A 1 69 ? 8.790 1.773 -0.101 1.00 88.00 69 THR A CA 1
ATOM 550 C C . THR A 1 69 ? 9.366 3.055 -0.685 1.00 88.00 69 THR A C 1
ATOM 552 O O . THR A 1 69 ? 9.116 4.142 -0.182 1.00 88.00 69 THR A O 1
ATOM 555 N N . ARG A 1 70 ? 10.162 2.940 -1.761 1.00 88.75 70 ARG A N 1
ATOM 556 C CA . ARG A 1 70 ? 10.673 4.116 -2.497 1.00 88.75 70 ARG A CA 1
ATOM 557 C C . ARG A 1 70 ? 9.576 4.791 -3.324 1.00 88.75 70 ARG A C 1
ATOM 559 O O . ARG A 1 70 ? 9.545 6.008 -3.416 1.00 88.75 70 ARG A O 1
ATOM 566 N N . SER A 1 71 ? 8.682 3.994 -3.909 1.00 91.50 71 SER A N 1
ATOM 567 C CA . SER A 1 71 ? 7.502 4.498 -4.615 1.00 91.50 71 SER A CA 1
ATOM 568 C C . SER A 1 71 ? 6.353 4.745 -3.658 1.00 91.50 71 SER A C 1
ATOM 570 O O . SER A 1 71 ? 6.178 3.991 -2.698 1.00 91.50 71 SER A O 1
ATOM 572 N N . ARG A 1 72 ? 5.529 5.738 -3.997 1.00 95.44 72 ARG A N 1
ATOM 573 C CA . ARG A 1 72 ? 4.183 5.862 -3.442 1.00 95.44 72 ARG A CA 1
ATOM 574 C C . ARG A 1 72 ? 3.347 4.624 -3.765 1.00 95.44 72 ARG A C 1
ATOM 576 O O . ARG A 1 72 ? 3.513 4.024 -4.830 1.00 95.44 72 ARG A O 1
ATOM 583 N N . ILE A 1 73 ? 2.426 4.278 -2.875 1.00 97.19 73 ILE A N 1
ATOM 584 C CA . ILE A 1 73 ? 1.481 3.172 -3.052 1.00 97.19 73 ILE A CA 1
ATOM 585 C C . ILE A 1 73 ? 0.063 3.720 -2.970 1.00 97.19 73 ILE A C 1
ATOM 587 O O . ILE A 1 73 ? -0.302 4.399 -2.010 1.00 97.19 73 ILE A O 1
ATOM 591 N N . ILE A 1 74 ? -0.745 3.383 -3.971 1.00 98.25 74 ILE A N 1
ATOM 592 C CA . ILE A 1 74 ? -2.175 3.673 -3.992 1.00 98.25 74 ILE A CA 1
ATOM 593 C C 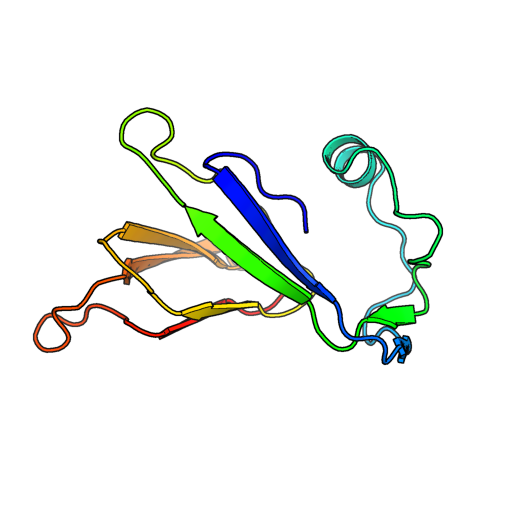. ILE A 1 74 ? -2.904 2.439 -3.471 1.00 98.25 74 ILE A C 1
ATOM 595 O O . ILE A 1 74 ? -2.735 1.342 -3.997 1.00 98.25 74 ILE A O 1
ATOM 599 N N . HIS A 1 75 ? -3.729 2.626 -2.450 1.00 98.12 75 HIS A N 1
ATOM 600 C CA . HIS A 1 75 ? -4.511 1.566 -1.836 1.00 98.12 75 HIS A CA 1
ATOM 601 C C . HIS A 1 75 ? -5.990 1.814 -2.084 1.00 98.12 75 HIS A C 1
ATOM 603 O O . HIS A 1 75 ? -6.460 2.938 -1.927 1.00 98.12 75 HIS A O 1
ATOM 609 N N . SER A 1 76 ? -6.724 0.759 -2.429 1.00 98.12 76 SER A N 1
ATOM 610 C CA . SER A 1 76 ? -8.178 0.808 -2.587 1.00 98.12 76 SER A CA 1
ATOM 611 C C . SER A 1 76 ? -8.813 -0.288 -1.738 1.00 98.12 76 SER A C 1
ATOM 613 O O . SER A 1 76 ? -8.428 -1.456 -1.823 1.00 98.12 76 SER A O 1
ATOM 615 N N . LEU A 1 77 ? -9.773 0.080 -0.892 1.00 98.19 77 LEU A N 1
ATOM 616 C CA . LEU A 1 77 ? -10.487 -0.862 -0.043 1.00 98.19 77 LEU A CA 1
ATOM 617 C C . LEU A 1 77 ? -11.487 -1.664 -0.878 1.00 98.19 77 LEU A C 1
ATOM 619 O O . LEU A 1 77 ? -12.478 -1.126 -1.369 1.00 98.19 77 LEU A O 1
ATOM 623 N N . HIS A 1 78 ? -11.277 -2.976 -0.957 1.00 97.81 78 HIS A N 1
ATOM 624 C CA . HIS A 1 78 ? -12.254 -3.879 -1.561 1.00 97.81 78 HIS A CA 1
ATOM 625 C C . HIS A 1 78 ? -13.333 -4.306 -0.563 1.00 97.81 78 HIS A C 1
ATOM 627 O O . HIS A 1 78 ? -14.516 -4.205 -0.875 1.00 97.81 78 HIS A O 1
ATOM 633 N N . LEU A 1 79 ? -12.950 -4.781 0.629 1.00 97.38 79 LEU A N 1
ATOM 634 C CA . LEU A 1 79 ? -13.855 -5.302 1.660 1.00 97.38 79 LEU A CA 1
ATOM 635 C C . LEU A 1 79 ? -13.271 -5.102 3.066 1.00 97.38 79 LEU A C 1
ATOM 637 O O . LEU A 1 79 ? -12.057 -5.029 3.238 1.00 97.38 79 LEU A O 1
ATOM 641 N N . GLY A 1 80 ? -14.147 -5.091 4.073 1.00 97.25 80 GLY A N 1
ATOM 642 C CA . GLY A 1 80 ? -13.761 -5.048 5.484 1.00 97.25 80 GLY A CA 1
ATOM 643 C C . GLY A 1 80 ? -13.445 -3.644 6.000 1.00 97.25 80 GLY A C 1
ATOM 644 O O . GLY A 1 80 ? -13.960 -2.649 5.492 1.00 97.25 80 GLY A O 1
ATOM 645 N N . ARG A 1 81 ? -12.637 -3.595 7.062 1.00 97.94 81 ARG A N 1
ATOM 646 C CA . ARG A 1 81 ? -12.233 -2.378 7.771 1.00 97.94 81 ARG A CA 1
ATOM 647 C C . ARG A 1 81 ? -10.872 -2.599 8.424 1.00 97.94 81 ARG A C 1
ATOM 649 O O . ARG A 1 81 ? -10.596 -3.700 8.894 1.00 97.94 81 ARG A O 1
ATOM 656 N N . GLY A 1 82 ? -10.043 -1.565 8.489 1.00 97.12 82 GLY A N 1
ATOM 657 C CA . GLY A 1 82 ? -8.709 -1.644 9.077 1.00 97.12 82 GLY A CA 1
ATOM 658 C C . GLY A 1 82 ? -8.228 -0.307 9.622 1.00 97.12 82 GLY A C 1
ATOM 659 O O . GLY A 1 82 ? -8.893 0.717 9.474 1.00 97.12 82 GLY A O 1
ATOM 660 N N . ARG A 1 83 ? -7.059 -0.319 10.259 1.00 97.75 83 ARG A N 1
ATOM 661 C CA . ARG A 1 83 ? -6.382 0.889 10.735 1.00 97.75 83 ARG A CA 1
ATOM 662 C C . ARG A 1 83 ? -4.981 0.941 10.157 1.00 97.75 83 ARG A C 1
ATOM 664 O O . ARG A 1 83 ? -4.256 -0.045 10.240 1.00 97.75 83 ARG A O 1
ATOM 671 N N . TYR A 1 84 ? -4.629 2.093 9.610 1.00 97.56 84 TYR A N 1
ATOM 672 C CA . TYR A 1 84 ? -3.274 2.408 9.188 1.00 97.56 84 TYR A CA 1
ATOM 673 C C . TYR A 1 84 ? -2.582 3.233 10.261 1.00 97.56 84 TYR A C 1
ATOM 675 O O . TYR A 1 84 ? -3.210 4.086 10.887 1.00 97.56 84 TYR A O 1
ATOM 683 N N . VAL A 1 85 ? -1.294 2.962 10.445 1.00 97.69 85 VAL A N 1
ATOM 684 C CA . VAL A 1 85 ? -0.374 3.745 11.268 1.00 97.69 85 VAL A CA 1
ATOM 685 C C . VAL A 1 85 ? 0.802 4.084 10.364 1.00 97.69 85 VAL A C 1
ATOM 687 O O . VAL A 1 85 ? 1.412 3.171 9.809 1.00 97.69 85 VAL A O 1
ATOM 690 N N . LEU A 1 86 ? 1.071 5.369 10.171 1.00 97.25 86 LEU A N 1
ATOM 691 C CA . LEU A 1 86 ? 2.168 5.874 9.350 1.00 97.25 86 LEU A CA 1
ATOM 692 C C . LEU A 1 86 ? 3.151 6.619 10.241 1.00 97.25 86 LEU A C 1
ATOM 694 O O . LEU A 1 86 ? 2.726 7.314 11.163 1.00 97.25 86 LEU A O 1
ATOM 698 N N . ILE A 1 87 ? 4.443 6.473 9.960 1.00 96.75 87 ILE A N 1
ATOM 699 C CA . ILE A 1 87 ? 5.512 7.162 10.679 1.00 96.75 87 ILE A CA 1
ATOM 700 C C . ILE A 1 87 ? 6.333 7.916 9.639 1.00 96.75 87 ILE A C 1
ATOM 702 O O . ILE A 1 87 ? 7.087 7.318 8.878 1.00 96.75 87 ILE A O 1
ATOM 706 N N . SER A 1 88 ? 6.169 9.230 9.594 1.00 95.12 88 SER A N 1
ATOM 707 C CA . SER A 1 88 ? 6.910 10.097 8.685 1.00 95.12 88 SER A CA 1
ATOM 708 C C . SER A 1 88 ? 8.404 10.154 9.054 1.00 95.12 88 SER A C 1
ATOM 710 O O . SER A 1 88 ? 8.762 9.928 10.213 1.00 95.12 88 SER A O 1
ATOM 712 N N . PRO A 1 89 ? 9.305 10.496 8.108 1.00 94.31 89 PRO A N 1
ATOM 713 C CA . PRO A 1 89 ? 10.747 10.594 8.374 1.00 94.31 89 PRO A CA 1
ATOM 714 C C . PRO A 1 89 ? 11.143 11.594 9.469 1.00 94.31 89 PRO A C 1
ATOM 716 O O . PRO A 1 89 ? 12.199 11.448 10.079 1.00 94.31 89 PRO A O 1
ATOM 719 N N . ASP A 1 90 ? 10.309 12.603 9.713 1.00 96.00 90 ASP A N 1
ATOM 720 C CA . ASP A 1 90 ? 10.457 13.588 10.789 1.00 96.00 90 ASP A CA 1
ATOM 721 C C . ASP A 1 90 ? 9.949 13.080 12.154 1.00 96.00 90 ASP A C 1
ATOM 723 O O . ASP A 1 90 ? 10.030 13.792 13.153 1.00 96.00 90 ASP A O 1
ATOM 727 N N . GLY A 1 91 ? 9.445 11.843 12.213 1.00 95.94 91 GLY A N 1
ATOM 728 C CA . GLY A 1 91 ? 8.912 11.205 13.412 1.00 95.94 91 GLY A CA 1
ATOM 729 C C . GLY A 1 91 ? 7.427 11.470 13.664 1.00 95.94 91 GLY A C 1
ATOM 730 O O . GLY A 1 91 ? 6.898 10.979 14.663 1.00 95.94 91 GLY A O 1
ATOM 731 N N . TYR A 1 92 ? 6.733 12.209 12.790 1.00 97.00 92 TYR A N 1
ATOM 732 C CA . TYR A 1 92 ? 5.292 12.415 12.930 1.00 97.00 92 TYR A CA 1
ATOM 733 C C . TYR A 1 92 ? 4.519 11.106 12.723 1.00 97.00 92 TYR A C 1
ATOM 735 O O . TYR A 1 92 ? 4.761 10.373 11.763 1.00 97.00 92 TYR A O 1
ATOM 743 N N . VAL A 1 93 ? 3.555 10.826 13.606 1.00 98.06 93 VAL A N 1
ATOM 744 C CA . VAL A 1 93 ? 2.708 9.629 13.525 1.00 98.06 93 VAL A CA 1
ATOM 745 C C . VAL A 1 93 ? 1.299 10.012 13.087 1.00 98.06 93 VAL A C 1
ATOM 747 O O . VAL A 1 93 ? 0.581 10.695 13.816 1.00 98.06 93 VAL A O 1
ATOM 750 N N . GLU A 1 94 ? 0.876 9.515 11.925 1.00 97.50 94 GLU A N 1
ATOM 751 C CA . GLU A 1 94 ? -0.511 9.612 11.458 1.00 97.50 94 GLU A CA 1
ATOM 752 C C . GLU A 1 94 ? -1.228 8.278 11.693 1.00 97.50 94 GLU A C 1
ATOM 754 O O . GLU A 1 94 ? -0.667 7.195 11.518 1.00 97.50 94 GLU A O 1
ATOM 759 N N . THR A 1 95 ? -2.502 8.328 12.073 1.00 97.94 95 THR A N 1
ATOM 760 C CA . THR A 1 95 ? -3.351 7.139 12.161 1.00 97.94 95 THR A CA 1
ATOM 761 C C . THR A 1 95 ? -4.735 7.444 11.621 1.00 97.94 95 THR A C 1
ATOM 763 O O . THR A 1 95 ? -5.348 8.443 11.986 1.00 97.94 95 THR A O 1
ATOM 766 N N . TYR A 1 96 ? -5.255 6.551 10.785 1.00 98.00 96 TYR A N 1
ATOM 767 C CA . TYR A 1 96 ? -6.611 6.657 10.257 1.00 98.00 96 TYR A CA 1
ATOM 768 C C . TYR A 1 96 ? -7.227 5.283 10.018 1.00 98.00 96 TYR A C 1
ATOM 770 O O . TYR A 1 96 ? -6.551 4.251 9.960 1.00 98.00 96 TYR A O 1
ATOM 778 N N . VAL A 1 97 ? -8.551 5.276 9.901 1.00 98.50 97 VAL A N 1
ATOM 779 C CA . VAL A 1 97 ? -9.328 4.078 9.597 1.00 98.50 97 VAL A CA 1
ATOM 780 C C . VAL A 1 97 ? -9.599 4.012 8.101 1.00 98.50 97 VAL A C 1
ATOM 782 O O . VAL A 1 97 ? -9.999 4.995 7.478 1.00 98.50 97 VAL A O 1
ATOM 785 N N . VAL A 1 98 ? -9.433 2.816 7.545 1.00 98.31 98 VAL A N 1
ATOM 786 C CA . VAL A 1 98 ? -9.879 2.475 6.195 1.00 98.31 98 VAL A CA 1
ATOM 787 C C . VAL A 1 98 ? -11.148 1.648 6.306 1.00 98.31 98 VAL A C 1
ATOM 789 O O . VAL A 1 98 ? -11.214 0.687 7.076 1.00 98.31 98 VAL A O 1
ATOM 792 N N . GLY A 1 99 ? -12.183 2.063 5.592 1.00 98.25 99 GLY A N 1
ATOM 793 C CA . GLY A 1 99 ? -13.530 1.545 5.771 1.00 98.25 99 GLY A CA 1
ATOM 794 C C . GLY A 1 99 ? -14.532 2.273 4.882 1.00 98.25 99 GLY A C 1
ATOM 795 O O . GLY A 1 99 ? -14.155 3.080 4.033 1.00 98.25 99 GLY A O 1
ATOM 796 N N . ARG A 1 100 ? -15.813 1.938 5.037 1.00 97.88 100 ARG A N 1
ATOM 797 C CA . ARG A 1 100 ? -16.897 2.430 4.173 1.00 97.88 100 ARG A CA 1
ATOM 798 C C . ARG A 1 100 ? -17.712 3.559 4.800 1.00 97.88 100 ARG A C 1
ATOM 800 O O . ARG A 1 100 ? -18.565 4.117 4.118 1.00 97.88 100 ARG A O 1
ATOM 807 N N . ASN A 1 101 ? -17.479 3.895 6.068 1.00 97.69 101 ASN A N 1
ATOM 808 C CA . ASN A 1 101 ? -18.216 4.952 6.749 1.00 97.69 101 ASN A CA 1
ATOM 809 C C . ASN A 1 101 ? -17.578 6.327 6.483 1.00 97.69 101 ASN A C 1
ATOM 811 O O . ASN A 1 101 ? -16.865 6.877 7.324 1.00 97.69 101 ASN A O 1
ATOM 815 N N . LEU A 1 102 ? -17.808 6.853 5.277 1.00 96.81 102 LEU A N 1
ATOM 816 C CA . LEU A 1 102 ? -17.220 8.114 4.813 1.00 96.81 102 LEU A CA 1
ATOM 817 C C . LEU A 1 102 ? -17.644 9.316 5.668 1.00 96.81 102 LEU A C 1
ATOM 819 O O . LEU A 1 102 ? -16.834 10.209 5.904 1.00 96.81 102 LEU A O 1
ATOM 823 N N . GLU A 1 103 ? -18.879 9.317 6.176 1.00 97.75 103 GLU A N 1
ATOM 824 C CA . GLU A 1 103 ? -19.401 10.375 7.054 1.00 97.75 103 GLU A CA 1
ATOM 825 C C . GLU A 1 103 ? -18.621 10.468 8.374 1.00 97.75 103 GLU A C 1
ATOM 827 O O . GLU A 1 103 ? -18.496 11.545 8.951 1.00 97.75 103 GLU A O 1
ATOM 832 N N . MET A 1 104 ? -18.027 9.354 8.815 1.00 97.19 104 MET A N 1
ATOM 833 C CA . MET A 1 104 ? -17.158 9.284 9.994 1.00 97.19 104 MET A CA 1
ATOM 834 C C . MET A 1 104 ? -15.665 9.449 9.663 1.00 97.19 104 MET A C 1
ATOM 836 O O . MET A 1 104 ? -14.813 9.198 10.517 1.00 97.19 104 MET A O 1
ATOM 840 N N . GLY A 1 105 ? -15.326 9.847 8.433 1.00 96.81 105 GLY A N 1
ATOM 841 C CA . GLY A 1 105 ? -13.949 10.097 8.002 1.00 96.81 105 GLY A CA 1
ATOM 842 C C . GLY A 1 105 ? -13.138 8.844 7.648 1.00 96.81 105 GLY A C 1
ATOM 843 O O . GLY A 1 105 ? -11.911 8.921 7.548 1.00 96.81 105 GLY A O 1
ATOM 844 N N . GLU A 1 106 ? -13.780 7.685 7.459 1.00 98.50 106 GLU A N 1
ATOM 845 C CA . GLU A 1 106 ? -13.089 6.488 6.964 1.00 98.50 106 GLU A CA 1
ATOM 846 C C . GLU A 1 106 ? -12.670 6.654 5.498 1.00 98.50 106 GLU A C 1
ATOM 848 O O . GLU A 1 106 ? -13.369 7.275 4.699 1.00 98.50 106 GLU A O 1
ATOM 853 N N . ARG A 1 107 ? -11.523 6.074 5.124 1.00 98.19 107 ARG A N 1
ATOM 854 C CA . ARG A 1 107 ? -10.981 6.184 3.761 1.00 98.19 107 ARG A CA 1
ATOM 855 C C . ARG A 1 107 ? -11.267 4.920 2.943 1.00 98.19 107 ARG A C 1
ATOM 857 O O . ARG A 1 107 ? -10.890 3.819 3.345 1.00 98.19 107 ARG A O 1
ATOM 864 N N . LEU A 1 108 ? -11.876 5.092 1.766 1.00 97.69 108 LEU A N 1
ATOM 865 C CA . LEU A 1 108 ? -12.033 4.035 0.752 1.00 97.69 108 LEU A CA 1
ATOM 866 C C . LEU A 1 108 ? -10.797 3.886 -0.139 1.00 97.69 108 LEU A C 1
ATOM 868 O O . LEU A 1 108 ? -10.476 2.784 -0.575 1.00 97.69 108 LEU A O 1
ATOM 872 N N . GLN A 1 109 ? -10.110 4.991 -0.408 1.00 97.88 109 GLN A N 1
ATOM 873 C CA . GLN A 1 109 ? -8.877 5.037 -1.180 1.00 97.88 109 GLN A CA 1
ATOM 874 C C . GLN A 1 109 ? -7.912 5.992 -0.483 1.00 97.88 109 GLN A C 1
ATOM 876 O O . GLN A 1 109 ? -8.325 7.024 0.046 1.00 97.88 109 GLN A O 1
ATOM 881 N N . TRP A 1 110 ? -6.635 5.633 -0.442 1.00 97.56 110 TRP A N 1
ATOM 882 C CA . TRP A 1 110 ? -5.594 6.475 0.136 1.00 97.56 110 TRP A CA 1
ATOM 883 C C . TRP A 1 110 ? -4.256 6.200 -0.536 1.00 97.56 110 TRP A C 1
ATOM 885 O O . TRP A 1 110 ? -4.042 5.159 -1.163 1.00 97.56 110 TRP A O 1
ATOM 895 N N . VAL A 1 111 ? -3.349 7.157 -0.402 1.00 97.56 111 VAL A N 1
ATOM 896 C CA . VAL A 1 111 ? -1.992 7.062 -0.924 1.00 97.56 111 VAL A CA 1
ATOM 897 C C . VAL A 1 111 ? -1.029 7.193 0.240 1.00 97.56 111 VAL A C 1
ATOM 899 O O . VAL A 1 111 ? -1.207 8.055 1.094 1.00 97.56 111 VAL A O 1
ATOM 902 N N . ILE A 1 112 ? -0.022 6.328 0.260 1.00 96.50 112 ILE A N 1
ATOM 903 C CA . ILE A 1 112 ? 1.147 6.478 1.123 1.00 96.50 112 ILE A CA 1
ATOM 904 C C . ILE A 1 112 ? 2.294 6.904 0.219 1.00 96.50 112 ILE A C 1
ATOM 906 O O . ILE A 1 112 ? 2.566 6.225 -0.774 1.00 96.50 112 ILE A O 1
ATOM 910 N N . GLU A 1 113 ? 2.914 8.041 0.517 1.00 95.31 113 GLU A N 1
ATOM 911 C CA . GLU A 1 113 ? 4.047 8.541 -0.259 1.00 95.31 113 GLU A CA 1
ATOM 912 C C . GLU A 1 113 ? 5.298 7.686 -0.031 1.00 95.31 113 GLU A C 1
ATOM 914 O O . GLU A 1 113 ? 5.451 7.016 0.991 1.00 95.31 113 GLU A O 1
ATOM 919 N N . GLY A 1 114 ? 6.200 7.690 -1.012 1.00 91.62 114 GLY A N 1
ATOM 920 C CA . GLY A 1 114 ? 7.472 6.991 -0.881 1.00 91.62 114 GLY A CA 1
ATOM 921 C C . GLY A 1 114 ? 8.297 7.555 0.278 1.00 91.62 114 GLY A C 1
ATOM 922 O O . GLY A 1 114 ? 8.393 8.767 0.445 1.00 91.62 114 GLY A O 1
ATOM 923 N N . GLY A 1 115 ? 8.922 6.677 1.059 1.00 89.31 115 GLY A N 1
ATOM 924 C CA . GLY A 1 115 ? 9.762 7.058 2.196 1.00 89.31 115 GLY A CA 1
ATOM 925 C C . GLY A 1 115 ? 9.044 7.138 3.548 1.00 89.31 115 GLY A C 1
ATOM 926 O O . GLY A 1 115 ? 9.741 7.282 4.553 1.00 89.31 115 GLY A O 1
ATOM 927 N N . VAL A 1 116 ? 7.715 6.996 3.568 1.00 90.56 116 VAL A N 1
ATOM 928 C CA . VAL A 1 116 ? 6.880 6.849 4.776 1.00 90.56 116 VAL A CA 1
ATOM 929 C C . VAL A 1 116 ? 6.768 5.379 5.183 1.00 90.56 116 VAL A C 1
ATOM 931 O O . VAL A 1 116 ? 6.824 4.509 4.279 1.00 90.56 116 VAL A O 1
#